Protein AF-A0A660R6H7-F1 (afdb_monomer_lite)

Radius of gyration: 27.39 Å; chains: 1; bounding box: 56×24×92 Å

Sequence (131 aa):
MRNFLFLLLLTIFSLLFLITFHMYRSKVLEIENLKEKVKAYEIYIFGDFDEFTRYIEKNGVEIPYLENLKRRKAKEIVSDGIYQMRMANYSTAIAKFKKALELLGDDPLRKTVEYYLSICERKVLEEEKEK

Foldseek 3Di:
DVVVVVVVVVVVVVVVVVVVVVVVVVVVVVVVLVVLQVVLVVCVVPHDVVVSVVSCVVVVRDDPPVLVSLLVVLVVLQVVLVVCVVVVVLVSSLVSLVSSLVSQVPNPCNVVSVVSNVVSVVSVVVVVVVD

Structure (mmCIF, N/CA/C/O backbone):
data_AF-A0A660R6H7-F1
#
_entry.id   AF-A0A660R6H7-F1
#
loop_
_atom_site.group_PDB
_atom_site.id
_atom_site.type_symbol
_atom_site.label_atom_id
_atom_site.label_alt_id
_atom_site.label_comp_id
_atom_site.label_asym_id
_atom_site.label_entity_id
_atom_site.label_seq_id
_atom_site.pdbx_PDB_ins_code
_atom_site.Cartn_x
_atom_site.Cartn_y
_atom_site.Cartn_z
_atom_site.occupancy
_atom_site.B_iso_or_equiv
_at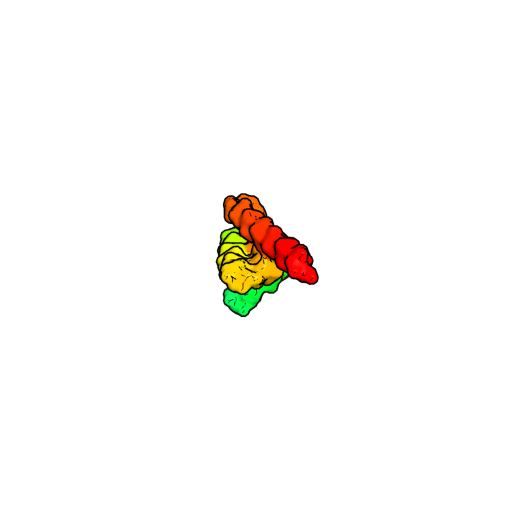om_site.auth_seq_id
_atom_site.auth_comp_id
_atom_site.auth_asym_id
_atom_site.auth_atom_id
_atom_site.pdbx_PDB_model_num
ATOM 1 N N . MET A 1 1 ? -36.527 12.763 54.541 1.00 63.53 1 MET A N 1
ATOM 2 C CA . MET A 1 1 ? -35.529 11.701 54.262 1.00 63.53 1 MET A CA 1
ATOM 3 C C . MET A 1 1 ? -35.890 10.817 53.067 1.00 63.53 1 MET A C 1
ATOM 5 O O . MET A 1 1 ? -35.063 10.711 52.176 1.00 63.53 1 MET A O 1
ATOM 9 N N . ARG A 1 2 ? -37.100 10.235 52.981 1.00 74.38 2 ARG A N 1
ATOM 10 C CA . ARG A 1 2 ? -37.491 9.311 51.888 1.00 74.38 2 ARG A CA 1
ATOM 11 C C . ARG A 1 2 ? -37.296 9.866 50.463 1.00 74.38 2 ARG A C 1
ATOM 13 O O . ARG A 1 2 ? -36.742 9.174 49.621 1.00 74.38 2 ARG A O 1
ATOM 20 N N . ASN A 1 3 ? -37.673 11.124 50.218 1.00 81.00 3 ASN A N 1
ATOM 21 C CA . ASN A 1 3 ? -37.533 11.750 48.893 1.00 81.00 3 ASN A CA 1
ATOM 22 C C . ASN A 1 3 ? -36.071 12.035 48.518 1.00 81.00 3 ASN A C 1
ATOM 24 O O . ASN A 1 3 ? -35.710 11.902 47.357 1.00 81.00 3 ASN A O 1
ATOM 28 N N . PHE A 1 4 ? -35.228 12.384 49.495 1.00 88.06 4 PHE A N 1
ATOM 29 C CA . PHE A 1 4 ? -33.797 12.619 49.273 1.00 88.06 4 PHE A CA 1
ATOM 30 C C . PHE A 1 4 ? -33.076 11.322 48.898 1.00 88.06 4 PHE A C 1
ATOM 32 O O . PHE A 1 4 ? -32.283 11.301 47.967 1.00 88.06 4 PHE A O 1
ATOM 39 N N . LEU A 1 5 ? -33.414 10.225 49.580 1.00 89.38 5 LEU A N 1
ATOM 40 C CA . LEU A 1 5 ? -32.857 8.899 49.316 1.00 89.38 5 LEU A CA 1
ATOM 41 C C . LEU A 1 5 ? -33.256 8.396 47.919 1.00 89.38 5 LEU A C 1
ATOM 43 O O . LEU A 1 5 ? -32.415 7.882 47.192 1.00 89.38 5 LEU A O 1
ATOM 47 N N . PHE A 1 6 ? -34.507 8.633 47.508 1.00 92.12 6 PHE A N 1
ATOM 48 C CA . PHE A 1 6 ? -34.967 8.351 46.144 1.00 92.12 6 PHE A CA 1
ATOM 49 C C . PHE A 1 6 ? -34.224 9.179 45.092 1.00 92.12 6 PHE A C 1
ATOM 51 O O . PHE A 1 6 ? -33.786 8.625 44.092 1.00 92.12 6 PHE A O 1
ATOM 58 N N . LEU A 1 7 ? -34.048 10.484 45.323 1.00 93.12 7 LEU A N 1
ATOM 59 C CA . LEU A 1 7 ? -33.307 11.370 44.418 1.00 93.12 7 LEU A CA 1
ATOM 60 C C . LEU A 1 7 ? -31.851 10.927 44.260 1.00 93.12 7 LEU A C 1
ATOM 62 O O . LEU A 1 7 ? -31.351 10.875 43.143 1.00 93.12 7 LEU A O 1
ATOM 66 N N . LEU A 1 8 ? -31.204 10.560 45.368 1.00 94.00 8 LEU A N 1
ATOM 67 C CA . LEU A 1 8 ? -29.820 10.092 45.394 1.00 94.00 8 LEU A CA 1
ATOM 68 C C . LEU A 1 8 ? -29.665 8.739 44.683 1.00 94.00 8 LEU A C 1
ATOM 70 O O . LEU A 1 8 ? -28.703 8.522 43.955 1.00 94.00 8 LEU A O 1
ATOM 74 N N . LEU A 1 9 ? -30.639 7.840 44.832 1.00 94.12 9 LEU A N 1
ATOM 75 C CA . LEU A 1 9 ? -30.663 6.586 44.085 1.00 94.12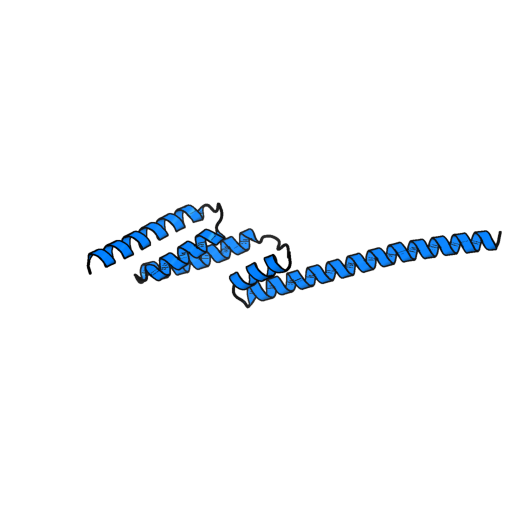 9 LEU A CA 1
ATOM 76 C C . LEU A 1 9 ? -30.811 6.847 42.576 1.00 94.12 9 LEU A C 1
ATOM 78 O O . LEU A 1 9 ? -30.095 6.261 41.769 1.00 94.12 9 LEU A O 1
ATOM 82 N N . LEU A 1 10 ? -31.715 7.752 42.193 1.00 95.06 10 LEU A N 1
ATOM 83 C CA . LEU A 1 10 ? -32.016 8.066 40.796 1.00 95.06 10 LEU A CA 1
ATOM 84 C C . LEU A 1 10 ? -30.832 8.747 40.096 1.00 95.06 10 LEU A C 1
ATOM 86 O O . LEU A 1 10 ? -30.553 8.439 38.939 1.00 95.06 10 LEU A O 1
ATOM 90 N N . THR A 1 11 ? -30.094 9.608 40.802 1.00 95.50 11 THR A N 1
ATOM 91 C CA . THR A 1 11 ? -28.854 10.199 40.282 1.00 95.50 11 THR A CA 1
ATOM 92 C C . THR A 1 11 ? -27.739 9.169 40.135 1.00 95.50 11 THR A C 1
ATOM 94 O O . THR A 1 11 ? -27.037 9.198 39.132 1.00 95.50 11 THR A O 1
ATOM 97 N N . ILE A 1 12 ? -27.589 8.222 41.069 1.00 95.62 12 ILE A N 1
ATOM 98 C CA . ILE A 1 12 ? -26.626 7.119 40.910 1.00 95.62 12 ILE A CA 1
ATOM 99 C C . ILE A 1 12 ? -26.979 6.275 39.679 1.00 95.62 12 ILE A C 1
ATOM 101 O O . ILE A 1 12 ? -26.107 5.988 38.859 1.00 95.62 12 ILE A O 1
ATOM 105 N N . PHE A 1 13 ? -28.254 5.916 39.512 1.00 96.69 13 PHE A N 1
ATOM 106 C CA . PHE A 1 13 ? -28.710 5.151 38.350 1.00 96.69 13 PHE A CA 1
ATOM 107 C C . PHE A 1 13 ? -28.492 5.897 37.033 1.00 96.69 13 PHE A C 1
ATOM 109 O O . PHE A 1 13 ? -28.034 5.288 36.067 1.00 96.69 13 PHE A O 1
ATOM 116 N N . SER A 1 14 ? -28.782 7.200 36.977 1.00 96.56 14 SER A N 1
ATOM 117 C CA . SER A 1 14 ? -28.570 7.981 35.756 1.00 96.56 14 SER A CA 1
ATOM 118 C C . SER A 1 14 ? -27.086 8.094 35.400 1.00 96.56 14 SER A C 1
ATOM 120 O O . SER A 1 14 ? -26.732 7.982 34.227 1.00 96.56 14 SER A O 1
ATOM 122 N N . LEU A 1 15 ? -26.206 8.229 36.395 1.00 96.94 15 LEU A N 1
ATOM 123 C CA . LEU A 1 15 ? -24.759 8.287 36.185 1.00 96.94 15 LEU A CA 1
ATOM 124 C C . LEU A 1 15 ? -24.203 6.949 35.684 1.00 96.94 15 LEU A C 1
ATOM 126 O O . LEU A 1 15 ? -23.446 6.922 34.714 1.00 96.94 15 LEU A O 1
ATOM 130 N N . LEU A 1 16 ? -24.630 5.837 36.293 1.00 96.62 16 LEU A N 1
ATOM 131 C CA . LEU A 1 16 ? -24.280 4.491 35.831 1.00 96.62 16 LEU A CA 1
ATOM 132 C C . LEU A 1 16 ? -24.754 4.263 34.395 1.00 96.62 16 LEU A C 1
ATOM 134 O O . LEU A 1 16 ? -23.973 3.803 33.564 1.00 96.62 16 LEU A O 1
ATOM 138 N N . PHE A 1 17 ? -25.993 4.650 34.081 1.00 96.75 17 PHE A N 1
ATOM 139 C CA . PHE A 1 17 ? -26.534 4.545 32.730 1.00 96.75 17 PHE A CA 1
ATOM 140 C C . PHE A 1 17 ? -25.701 5.334 31.714 1.00 96.75 17 PHE A C 1
ATOM 142 O O . PHE A 1 17 ? -25.350 4.788 30.672 1.00 96.75 17 PHE A O 1
ATOM 149 N N . LEU A 1 18 ? -25.336 6.585 32.015 1.00 97.38 18 LEU A N 1
ATOM 150 C CA . LEU A 1 18 ? -24.522 7.411 31.117 1.00 97.38 18 LEU A CA 1
ATOM 151 C C . LEU A 1 18 ? -23.140 6.802 30.867 1.00 97.38 18 LEU A C 1
ATOM 153 O O . LEU A 1 18 ? -22.694 6.755 29.720 1.00 97.38 18 LEU A O 1
ATOM 157 N N . ILE A 1 19 ? -22.486 6.292 31.915 1.00 96.62 19 ILE A N 1
ATOM 158 C CA . ILE A 1 19 ? -21.188 5.617 31.790 1.00 96.62 19 ILE A CA 1
ATOM 159 C C . ILE A 1 19 ? -21.328 4.370 30.917 1.00 96.62 19 ILE A C 1
ATOM 161 O O . ILE A 1 19 ? -20.588 4.210 29.947 1.00 96.62 19 ILE A O 1
ATOM 165 N N . THR A 1 20 ? -22.295 3.498 31.218 1.00 96.19 20 THR A N 1
ATOM 166 C CA . THR A 1 20 ? -22.508 2.266 30.450 1.00 96.19 20 THR A CA 1
ATOM 167 C C . THR A 1 20 ? -22.870 2.565 28.996 1.00 96.19 20 THR A C 1
ATOM 169 O O . THR A 1 20 ? -22.325 1.934 28.092 1.00 96.19 20 THR A O 1
ATOM 172 N N . PHE A 1 21 ? -23.728 3.555 28.746 1.00 96.25 21 PHE A N 1
ATOM 173 C CA . PHE A 1 21 ? -24.095 3.982 27.398 1.00 96.25 21 PHE A CA 1
ATOM 174 C C . PHE A 1 21 ? -22.883 4.502 26.620 1.00 96.25 21 PHE A C 1
ATOM 176 O O . PHE A 1 21 ? -22.673 4.113 25.470 1.00 96.25 21 PHE A O 1
ATOM 183 N N . HIS A 1 22 ? -22.050 5.332 27.249 1.00 96.38 22 HIS A N 1
ATOM 184 C CA . HIS A 1 22 ? -20.831 5.839 26.629 1.00 96.38 22 HIS A CA 1
ATOM 185 C C . HIS A 1 22 ? -19.844 4.708 26.306 1.00 96.38 22 HIS A C 1
ATOM 187 O O . HIS A 1 22 ? -19.333 4.635 25.187 1.00 96.38 22 HIS A O 1
ATOM 193 N N . MET A 1 23 ? -19.627 3.782 27.247 1.00 96.12 23 MET A N 1
ATOM 194 C CA . MET A 1 23 ? -18.784 2.601 27.031 1.00 96.12 23 MET A CA 1
ATOM 195 C C . MET A 1 23 ? -19.303 1.741 25.877 1.00 96.12 23 MET A C 1
ATOM 197 O O . MET A 1 23 ? -18.529 1.363 24.998 1.00 96.12 23 MET A O 1
ATOM 201 N N . TYR A 1 24 ? -20.609 1.470 25.842 1.00 96.19 24 TYR A N 1
ATOM 202 C CA . TYR A 1 24 ? -21.239 0.726 24.756 1.00 96.19 24 TYR A CA 1
ATOM 203 C C . TYR A 1 24 ? -21.042 1.430 23.410 1.00 96.19 24 TYR A C 1
ATOM 205 O O . TYR A 1 24 ? -20.599 0.804 22.448 1.00 96.19 24 TYR A O 1
ATOM 213 N N . ARG A 1 25 ? -21.296 2.743 23.338 1.00 96.19 25 ARG A N 1
ATOM 214 C CA . ARG A 1 25 ? -21.131 3.504 22.095 1.00 96.19 25 ARG A CA 1
ATOM 215 C C . ARG A 1 25 ? -19.684 3.494 21.607 1.00 96.19 25 ARG A C 1
ATOM 217 O O . ARG A 1 25 ? -19.464 3.314 20.413 1.00 96.19 25 ARG A O 1
ATOM 224 N N . SER A 1 26 ? -18.720 3.631 22.516 1.00 95.94 26 SER A N 1
ATOM 225 C CA . SER A 1 26 ? -17.292 3.523 22.203 1.00 95.94 26 SER A CA 1
ATOM 226 C C . SER A 1 26 ? -16.944 2.152 21.611 1.00 95.94 26 SER A C 1
ATOM 228 O O . SER A 1 26 ? -16.312 2.073 20.560 1.00 95.94 26 SER A O 1
ATOM 230 N N . LYS A 1 27 ? -17.457 1.062 22.200 1.00 95.06 27 LYS A N 1
ATOM 231 C CA . LYS A 1 27 ? -17.254 -0.297 21.672 1.00 95.06 27 LYS A CA 1
ATOM 232 C C . LYS A 1 27 ? -17.899 -0.534 20.313 1.00 95.06 27 LYS A C 1
ATOM 234 O O . LYS A 1 27 ? -17.307 -1.209 19.477 1.00 95.06 27 LYS A O 1
ATOM 239 N N . VAL A 1 28 ? -19.072 0.038 20.058 1.00 96.00 28 VAL A N 1
ATOM 240 C CA . VAL A 1 28 ? -19.702 -0.035 18.732 1.00 96.00 28 VAL A CA 1
ATOM 241 C C . VAL A 1 28 ? -18.829 0.648 17.676 1.00 96.00 28 VAL A C 1
ATOM 243 O O . VAL A 1 28 ? -18.590 0.056 16.628 1.00 96.00 28 VAL A O 1
ATOM 246 N N . LEU A 1 29 ? -18.292 1.837 17.970 1.00 93.00 29 LEU A N 1
ATOM 247 C CA . LEU A 1 29 ? -17.384 2.548 17.060 1.00 93.00 29 LEU A CA 1
ATOM 248 C C . LEU A 1 29 ? -16.077 1.775 16.825 1.00 93.00 29 LEU A C 1
ATOM 250 O O . LEU A 1 29 ? -15.582 1.712 15.702 1.00 93.00 29 LEU A O 1
ATOM 254 N N . GLU A 1 30 ? -15.530 1.149 17.869 1.00 93.19 30 GLU A N 1
ATOM 255 C CA . GLU A 1 30 ? -14.351 0.285 17.757 1.00 93.19 30 GLU A CA 1
ATOM 256 C C . GLU A 1 30 ? -14.617 -0.905 16.820 1.00 93.19 30 GLU A C 1
ATOM 258 O O . GLU A 1 30 ? -13.803 -1.201 15.947 1.00 93.19 30 GLU A O 1
ATOM 263 N N . ILE A 1 31 ? -15.784 -1.546 16.943 1.00 94.75 31 ILE A N 1
ATOM 264 C CA . ILE A 1 31 ? -16.203 -2.645 16.063 1.00 94.75 31 ILE A CA 1
ATOM 265 C C . ILE A 1 31 ? -16.386 -2.167 14.620 1.00 94.75 31 ILE A C 1
ATOM 267 O O . ILE A 1 31 ? -15.977 -2.869 13.698 1.00 94.75 31 ILE A O 1
ATOM 271 N N . GLU A 1 32 ? -16.997 -1.002 14.404 1.00 93.25 32 GLU A N 1
ATOM 272 C CA . GLU A 1 32 ? -17.147 -0.419 13.065 1.00 93.25 32 GLU A CA 1
ATOM 273 C C . GLU A 1 32 ? -15.775 -0.182 12.415 1.00 93.25 32 GLU A C 1
ATOM 275 O O . GLU A 1 32 ? -15.541 -0.636 11.297 1.00 93.25 32 GLU A O 1
ATOM 280 N N . ASN A 1 33 ? -14.822 0.400 13.147 1.00 91.88 33 ASN A N 1
ATOM 281 C CA . ASN A 1 33 ? -13.453 0.595 12.665 1.00 91.88 33 ASN A CA 1
ATOM 282 C C . ASN A 1 33 ? -12.743 -0.742 12.366 1.00 91.88 33 ASN A C 1
ATOM 284 O O . ASN A 1 33 ? -12.089 -0.901 11.336 1.00 91.88 33 ASN A O 1
ATOM 288 N N . LEU A 1 34 ? -12.898 -1.746 13.235 1.00 93.12 34 LEU A N 1
ATOM 289 C CA . LEU A 1 34 ? -12.331 -3.076 13.000 1.00 93.12 34 LEU A CA 1
ATOM 290 C C . LEU A 1 34 ? -12.919 -3.746 11.755 1.00 93.12 34 LEU A C 1
ATOM 292 O O . LEU A 1 34 ? -12.171 -4.367 11.004 1.00 93.12 34 LEU A O 1
ATOM 296 N N . LYS A 1 35 ? -14.223 -3.596 11.497 1.00 94.75 35 LYS A N 1
ATOM 297 C CA . LYS A 1 35 ? -14.859 -4.108 10.272 1.00 94.75 35 LYS A CA 1
ATOM 298 C C . LYS A 1 35 ? -14.263 -3.469 9.020 1.00 94.75 35 LYS A C 1
ATOM 300 O O . LYS A 1 35 ? -13.943 -4.185 8.075 1.00 94.75 35 LYS A O 1
ATOM 305 N N . GLU A 1 36 ? -14.057 -2.155 9.034 1.00 94.94 36 GLU A N 1
ATOM 306 C CA . GLU A 1 36 ? -13.421 -1.439 7.923 1.00 94.94 36 GLU A CA 1
ATOM 307 C C . GLU A 1 36 ? -11.976 -1.904 7.688 1.00 94.94 36 GLU A C 1
ATOM 309 O O . GLU A 1 36 ? -11.570 -2.135 6.548 1.00 94.94 36 GLU A O 1
ATOM 314 N N . LYS A 1 37 ? -11.213 -2.140 8.763 1.00 93.88 37 LYS A N 1
ATOM 315 C CA . LYS A 1 37 ? -9.855 -2.704 8.677 1.00 93.88 37 LYS A CA 1
ATOM 316 C C . LYS A 1 37 ? -9.840 -4.122 8.117 1.00 93.88 37 LYS A C 1
ATOM 318 O O . LYS A 1 37 ? -9.007 -4.424 7.267 1.00 93.88 37 LYS A O 1
ATOM 323 N N . VAL A 1 38 ? -10.744 -4.990 8.573 1.00 93.62 38 VAL A N 1
ATOM 324 C CA . VAL A 1 38 ? -10.866 -6.364 8.056 1.00 93.62 38 VAL A CA 1
ATOM 325 C C . VAL A 1 38 ? -11.158 -6.335 6.561 1.00 93.62 38 VAL A C 1
ATOM 327 O O . VAL A 1 38 ? -10.452 -6.985 5.796 1.00 93.62 38 VAL A O 1
ATOM 330 N N . LYS A 1 39 ? -12.109 -5.506 6.130 1.00 94.50 39 LYS A N 1
ATOM 331 C CA . LYS A 1 39 ? -12.449 -5.363 4.715 1.00 94.50 39 LYS A CA 1
ATOM 332 C C . LYS A 1 39 ? -11.294 -4.815 3.876 1.00 94.50 39 LYS A C 1
ATOM 334 O O . LYS A 1 39 ? -11.062 -5.291 2.769 1.00 94.50 39 LYS A O 1
ATOM 339 N N . ALA A 1 40 ? -10.515 -3.872 4.404 1.00 94.00 40 ALA A N 1
ATOM 340 C CA . ALA A 1 40 ? -9.294 -3.423 3.740 1.00 94.00 40 ALA A CA 1
ATOM 341 C C . ALA A 1 40 ? -8.297 -4.583 3.541 1.00 94.00 40 ALA A C 1
ATOM 343 O O . ALA A 1 40 ? -7.735 -4.729 2.457 1.00 94.00 40 ALA A O 1
ATOM 344 N N . TYR A 1 41 ? -8.109 -5.452 4.540 1.00 91.38 41 TYR A N 1
ATOM 345 C CA . TYR A 1 41 ? -7.250 -6.632 4.391 1.00 91.38 41 TYR A CA 1
ATOM 346 C C . TYR A 1 41 ? -7.812 -7.678 3.426 1.00 91.38 41 TYR A C 1
ATOM 348 O O . TYR A 1 41 ? -7.037 -8.292 2.697 1.00 91.38 41 TYR A O 1
ATOM 356 N N . GLU A 1 42 ? -9.130 -7.865 3.374 1.00 92.31 42 GLU A N 1
ATOM 357 C CA . GLU A 1 42 ? -9.766 -8.715 2.363 1.00 92.31 42 GLU A CA 1
ATOM 358 C C . GLU A 1 42 ? -9.452 -8.203 0.952 1.00 92.31 42 GLU A C 1
ATOM 360 O O . GLU A 1 42 ? -9.006 -8.975 0.106 1.00 92.31 42 GLU A O 1
ATOM 365 N N . ILE A 1 43 ? -9.583 -6.894 0.71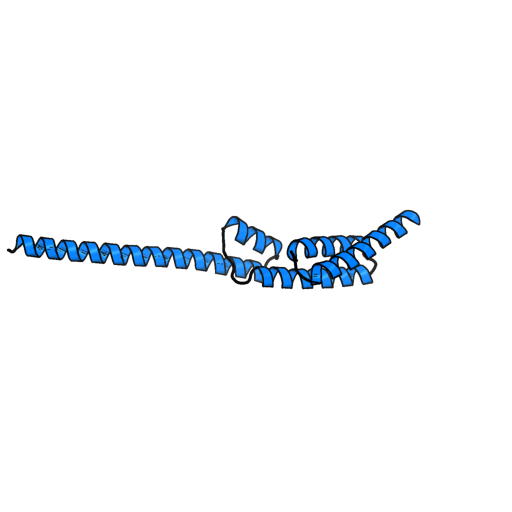7 1.00 93.88 43 ILE A N 1
ATOM 366 C CA . ILE A 1 43 ? -9.231 -6.275 -0.570 1.00 93.88 43 ILE A CA 1
ATOM 367 C C . ILE A 1 43 ? -7.736 -6.437 -0.863 1.00 93.88 43 ILE A C 1
ATOM 369 O O . ILE A 1 43 ? -7.369 -6.739 -1.991 1.00 93.88 43 ILE A O 1
ATOM 373 N N . TYR A 1 44 ? -6.862 -6.294 0.134 1.00 90.44 44 TYR A N 1
ATOM 374 C CA . TYR A 1 44 ? -5.424 -6.509 -0.053 1.00 90.44 44 TYR A CA 1
ATOM 375 C C . TYR A 1 44 ? -5.076 -7.956 -0.448 1.00 90.44 44 TYR A C 1
ATOM 377 O O . TYR A 1 44 ? -4.164 -8.170 -1.244 1.00 90.44 44 TYR A O 1
ATOM 385 N N . ILE A 1 45 ? -5.768 -8.950 0.119 1.00 87.56 45 ILE A N 1
ATOM 386 C CA . ILE A 1 45 ? -5.501 -10.374 -0.136 1.00 87.56 45 ILE A CA 1
ATOM 387 C C . ILE A 1 45 ? -6.098 -10.826 -1.473 1.00 87.56 45 ILE A C 1
ATOM 389 O O . ILE A 1 45 ? -5.457 -11.590 -2.196 1.00 87.56 45 ILE A O 1
ATOM 393 N N . PHE A 1 46 ? -7.324 -10.399 -1.782 1.00 86.56 46 PHE A N 1
ATOM 394 C CA . PHE A 1 46 ? -8.092 -10.912 -2.919 1.00 86.56 46 PHE A CA 1
ATOM 395 C C . PHE A 1 46 ? -8.133 -9.967 -4.128 1.00 86.56 46 PHE A C 1
ATOM 397 O O . PHE A 1 46 ? -8.423 -10.421 -5.234 1.00 86.56 46 PHE A O 1
ATOM 404 N N . GLY A 1 47 ? -7.875 -8.674 -3.930 1.00 85.12 47 GLY A N 1
ATOM 405 C CA . GLY A 1 47 ? -7.952 -7.630 -4.953 1.00 85.12 47 GLY A CA 1
ATOM 406 C C . GLY A 1 47 ? -6.590 -7.093 -5.398 1.00 85.12 47 GLY A C 1
ATOM 407 O O . GLY A 1 47 ? -5.530 -7.618 -5.050 1.00 85.12 47 GLY A O 1
ATOM 408 N N . ASP A 1 48 ? -6.617 -6.021 -6.197 1.00 87.56 48 ASP A N 1
ATOM 409 C CA . ASP A 1 48 ? -5.400 -5.291 -6.563 1.00 87.56 48 ASP A CA 1
ATOM 410 C C . ASP A 1 48 ? -4.973 -4.352 -5.426 1.00 87.56 48 ASP A C 1
ATOM 412 O O . ASP A 1 48 ? -5.788 -3.758 -4.716 1.00 87.56 48 ASP A O 1
ATOM 416 N N . PHE A 1 49 ? -3.667 -4.152 -5.299 1.00 89.56 49 PHE A N 1
ATOM 417 C CA . PHE A 1 49 ? -3.094 -3.215 -4.346 1.00 89.56 49 PHE A CA 1
ATOM 418 C C . PHE A 1 49 ? -3.600 -1.781 -4.574 1.00 89.56 49 PHE A C 1
ATOM 420 O O . PHE A 1 49 ? -3.787 -1.047 -3.609 1.00 89.56 49 PHE A O 1
ATOM 427 N N . ASP A 1 50 ? -3.894 -1.403 -5.823 1.00 89.75 50 ASP A N 1
ATOM 428 C CA . ASP A 1 50 ? -4.473 -0.094 -6.164 1.00 89.75 50 ASP A CA 1
ATOM 429 C C . ASP A 1 50 ? -5.936 0.044 -5.697 1.00 89.75 50 ASP A C 1
ATOM 431 O O . ASP A 1 50 ? -6.450 1.142 -5.475 1.00 89.75 50 ASP A O 1
ATOM 435 N N . GLU A 1 51 ? -6.667 -1.065 -5.591 1.00 92.81 51 GLU A N 1
ATOM 436 C CA . GLU A 1 51 ? -8.010 -1.072 -5.011 1.00 92.81 51 GLU A CA 1
ATOM 437 C C . GLU A 1 51 ? -7.936 -0.953 -3.490 1.00 92.81 51 GLU A C 1
ATOM 439 O O . GLU A 1 51 ? -8.674 -0.167 -2.894 1.00 92.81 51 GLU A O 1
ATOM 444 N N . PHE A 1 52 ? -6.983 -1.658 -2.881 1.00 93.94 52 PHE A N 1
ATOM 445 C CA . PHE A 1 52 ? -6.685 -1.547 -1.460 1.00 93.94 52 PHE A CA 1
ATOM 446 C C . PHE A 1 52 ? -6.321 -0.110 -1.058 1.00 93.94 52 PHE A C 1
ATOM 448 O O . PHE A 1 52 ? -6.920 0.420 -0.122 1.00 93.94 52 PHE A O 1
ATOM 455 N N . THR A 1 53 ? -5.405 0.552 -1.774 1.00 92.12 53 THR A N 1
ATOM 456 C CA . THR A 1 53 ? -5.006 1.939 -1.469 1.00 92.12 53 THR A CA 1
ATOM 457 C C . THR A 1 53 ? -6.171 2.917 -1.613 1.00 92.12 53 THR A C 1
ATOM 459 O O . THR A 1 53 ? -6.425 3.708 -0.705 1.00 92.12 53 THR A O 1
ATOM 462 N N . ARG A 1 54 ? -6.966 2.806 -2.685 1.00 93.50 54 ARG A N 1
ATOM 463 C CA . ARG A 1 54 ? -8.173 3.633 -2.858 1.00 93.50 54 ARG A CA 1
ATOM 464 C C . ARG A 1 54 ? -9.195 3.415 -1.745 1.00 93.50 54 ARG A C 1
ATOM 466 O O . ARG A 1 54 ? -9.850 4.367 -1.323 1.00 93.50 54 ARG A O 1
ATOM 473 N N . TYR A 1 55 ? -9.351 2.179 -1.272 1.00 94.56 55 TYR A N 1
ATOM 474 C CA . TYR A 1 55 ? -10.281 1.863 -0.193 1.00 94.56 55 TYR A CA 1
ATOM 475 C C . TYR A 1 55 ? -9.883 2.529 1.125 1.00 94.56 55 TYR A C 1
ATOM 477 O O . TYR A 1 55 ? -10.725 3.149 1.778 1.00 94.56 55 TYR A O 1
ATOM 485 N N . ILE A 1 56 ? -8.613 2.410 1.519 1.00 94.81 56 ILE A N 1
ATOM 486 C CA . ILE A 1 56 ? -8.135 2.954 2.796 1.00 94.81 56 ILE A CA 1
ATOM 487 C C . ILE A 1 56 ? -8.144 4.485 2.795 1.00 94.81 56 ILE A C 1
ATOM 489 O O . ILE A 1 56 ? -8.521 5.079 3.801 1.00 94.81 56 ILE A O 1
ATOM 493 N N . GLU A 1 57 ? -7.821 5.121 1.665 1.00 92.88 57 GLU A N 1
ATOM 494 C CA . GLU A 1 57 ? -7.857 6.581 1.514 1.00 92.88 57 GLU A CA 1
ATOM 495 C C . GLU A 1 57 ? -9.290 7.110 1.574 1.00 92.88 57 GLU A C 1
ATOM 497 O O . GLU A 1 57 ? -9.575 8.059 2.302 1.00 92.88 57 GLU A O 1
ATOM 502 N N . LYS A 1 58 ? -10.219 6.458 0.862 1.00 95.06 58 LYS A N 1
ATOM 503 C CA . LYS A 1 58 ? -11.632 6.856 0.837 1.00 95.06 58 LYS A CA 1
ATOM 504 C C . LYS A 1 58 ? -12.295 6.754 2.210 1.00 95.06 58 LYS A C 1
ATOM 506 O O . LYS A 1 58 ? -13.119 7.599 2.548 1.00 95.06 58 LYS A O 1
ATOM 511 N N . ASN A 1 59 ? -11.976 5.707 2.968 1.00 92.38 59 ASN A N 1
ATOM 512 C CA . ASN A 1 59 ? -12.626 5.419 4.247 1.00 92.38 59 ASN A CA 1
ATOM 513 C C . ASN A 1 59 ? -11.816 5.906 5.462 1.00 92.38 59 ASN A C 1
ATOM 515 O O . ASN A 1 59 ? -12.239 5.685 6.594 1.00 92.38 59 ASN A O 1
ATOM 519 N N . GLY A 1 60 ? -10.663 6.557 5.254 1.00 91.94 60 GLY A N 1
ATOM 520 C CA . GLY A 1 60 ? -9.800 7.040 6.338 1.00 91.94 60 GLY A CA 1
ATOM 521 C C . GLY A 1 60 ? -9.280 5.919 7.245 1.00 91.94 60 GLY A C 1
ATOM 522 O O . GLY A 1 60 ? -9.127 6.112 8.450 1.00 91.94 60 GLY A O 1
ATOM 523 N N . VAL A 1 61 ? -9.063 4.724 6.688 1.00 92.38 61 VAL A N 1
ATOM 524 C CA . VAL A 1 61 ? -8.683 3.540 7.464 1.00 92.38 61 VAL A CA 1
ATOM 525 C C . VAL A 1 61 ? -7.180 3.535 7.687 1.00 92.38 61 VAL A C 1
ATOM 527 O O . VAL A 1 61 ? -6.391 3.309 6.770 1.00 92.38 61 VAL A O 1
ATOM 530 N N . GLU A 1 62 ? -6.773 3.717 8.937 1.00 90.50 62 GLU A N 1
ATOM 531 C CA . GLU A 1 62 ? -5.372 3.597 9.322 1.00 90.50 62 GLU A CA 1
ATOM 532 C C . GLU A 1 62 ? -4.954 2.126 9.407 1.00 90.50 62 GLU A C 1
ATOM 534 O O . GLU A 1 62 ? -5.372 1.382 10.306 1.00 90.50 62 GLU A O 1
ATOM 539 N N . ILE A 1 63 ? -4.098 1.712 8.471 1.00 90.06 63 ILE A N 1
ATOM 540 C CA . ILE A 1 63 ? -3.513 0.373 8.435 1.00 90.06 63 ILE A CA 1
ATOM 541 C C . ILE A 1 63 ? -2.128 0.397 9.091 1.00 90.06 63 ILE A C 1
ATOM 543 O O . ILE A 1 63 ? -1.211 1.049 8.579 1.00 90.06 63 ILE A O 1
ATOM 547 N N . PRO A 1 64 ? -1.932 -0.339 10.201 1.00 88.38 64 PRO A N 1
ATOM 548 C CA . PRO A 1 64 ? -0.606 -0.536 10.766 1.00 88.38 64 PRO A CA 1
ATOM 549 C C . PRO A 1 64 ? 0.341 -1.123 9.718 1.00 88.38 64 PRO A C 1
ATOM 551 O O . PRO A 1 64 ? -0.018 -2.052 8.998 1.00 88.38 64 PRO A O 1
ATOM 554 N N . TYR A 1 65 ? 1.570 -0.608 9.657 1.00 86.75 65 TYR A N 1
ATOM 555 C CA . TYR A 1 65 ? 2.608 -1.093 8.739 1.00 86.75 65 TYR A CA 1
ATOM 556 C C . TYR A 1 65 ? 2.282 -0.936 7.241 1.00 86.75 65 TYR A C 1
ATOM 558 O O . TYR A 1 65 ? 2.869 -1.643 6.420 1.00 86.75 65 TYR A O 1
ATOM 566 N N . LEU A 1 66 ? 1.408 0.006 6.862 1.00 89.94 66 LEU A N 1
ATOM 567 C CA . LEU A 1 66 ? 1.078 0.297 5.460 1.00 89.94 66 LEU A CA 1
ATOM 568 C C . LEU A 1 66 ? 2.323 0.481 4.575 1.00 89.94 66 LEU A C 1
ATOM 570 O O . LEU A 1 66 ? 2.395 -0.073 3.480 1.00 89.94 66 LEU A O 1
ATOM 574 N N . GLU A 1 67 ? 3.334 1.194 5.071 1.00 89.31 67 GLU A N 1
ATOM 575 C CA . GLU A 1 67 ? 4.586 1.423 4.340 1.00 89.31 67 GLU A CA 1
ATOM 576 C C . GLU A 1 67 ? 5.351 0.120 4.050 1.00 89.31 67 GLU A C 1
ATOM 578 O O . GLU A 1 67 ? 5.915 -0.052 2.970 1.00 89.31 67 GLU A O 1
ATOM 583 N N . ASN A 1 68 ? 5.286 -0.872 4.946 1.00 91.19 68 ASN A N 1
ATOM 584 C CA . ASN A 1 68 ? 5.870 -2.191 4.688 1.00 91.19 68 ASN A CA 1
ATOM 585 C C . ASN A 1 68 ? 5.113 -2.941 3.581 1.00 91.19 68 ASN A C 1
ATOM 587 O O . ASN A 1 68 ? 5.739 -3.639 2.779 1.00 91.19 68 ASN A O 1
ATOM 591 N N . LEU A 1 69 ? 3.784 -2.793 3.518 1.00 91.56 69 LEU A N 1
ATOM 592 C CA . LEU A 1 69 ? 2.958 -3.391 2.464 1.00 91.56 69 LEU A CA 1
ATOM 593 C C . LEU A 1 69 ? 3.251 -2.747 1.103 1.00 91.56 69 LEU A C 1
ATOM 595 O O . LEU A 1 69 ? 3.508 -3.468 0.138 1.00 91.56 69 LEU A O 1
ATOM 599 N N . LYS A 1 70 ? 3.315 -1.409 1.041 1.00 91.88 70 LYS A N 1
ATOM 600 C CA . LYS A 1 70 ? 3.719 -0.665 -0.166 1.00 91.88 70 LYS A CA 1
ATOM 601 C C . LYS A 1 70 ? 5.101 -1.092 -0.644 1.00 91.88 70 LYS A C 1
ATOM 603 O O . LYS A 1 70 ? 5.266 -1.436 -1.811 1.00 91.88 70 LYS A O 1
ATOM 608 N N . ARG A 1 71 ? 6.074 -1.181 0.270 1.00 92.25 71 ARG A N 1
ATOM 609 C CA . ARG A 1 71 ? 7.435 -1.644 -0.035 1.00 92.25 71 ARG A CA 1
ATOM 610 C C . ARG A 1 71 ? 7.453 -3.062 -0.601 1.00 92.25 71 ARG A C 1
ATOM 612 O O . ARG A 1 71 ? 8.190 -3.340 -1.547 1.00 92.25 71 ARG A O 1
ATOM 619 N N . ARG A 1 72 ? 6.671 -3.981 -0.026 1.00 92.50 72 ARG A N 1
ATOM 620 C CA . ARG A 1 72 ? 6.567 -5.361 -0.521 1.00 92.50 72 ARG A CA 1
ATOM 621 C C . ARG A 1 72 ? 5.987 -5.389 -1.932 1.00 92.50 72 ARG A C 1
ATOM 623 O O . ARG A 1 72 ? 6.593 -6.000 -2.809 1.00 92.50 72 ARG A O 1
ATOM 630 N N . LYS A 1 73 ? 4.888 -4.668 -2.164 1.00 93.69 73 LYS A N 1
ATOM 631 C CA . LYS A 1 73 ? 4.277 -4.571 -3.490 1.00 93.69 73 LYS A CA 1
ATOM 632 C C . LYS A 1 73 ? 5.230 -3.950 -4.510 1.00 93.69 73 LYS A C 1
ATOM 634 O O . LYS A 1 73 ? 5.364 -4.462 -5.617 1.00 93.69 73 LYS A O 1
ATOM 639 N N . ALA A 1 74 ? 5.945 -2.894 -4.130 1.00 95.00 74 ALA A N 1
ATOM 640 C CA . ALA A 1 74 ? 6.940 -2.270 -4.987 1.00 95.00 74 ALA A CA 1
ATOM 641 C C . ALA A 1 74 ? 8.028 -3.264 -5.410 1.00 95.00 74 ALA A C 1
ATOM 643 O O . ALA A 1 74 ? 8.354 -3.339 -6.589 1.00 95.00 74 ALA A O 1
ATOM 644 N N . LYS A 1 75 ? 8.547 -4.085 -4.486 1.00 95.50 75 LYS A N 1
ATOM 645 C CA . LYS A 1 75 ? 9.538 -5.127 -4.810 1.00 95.50 75 LYS A CA 1
ATOM 646 C C . LYS A 1 75 ? 9.014 -6.149 -5.821 1.00 95.50 75 LYS A C 1
ATOM 648 O O . LYS A 1 75 ? 9.754 -6.524 -6.727 1.00 95.50 75 LYS A O 1
ATOM 653 N N . GLU A 1 76 ? 7.757 -6.572 -5.696 1.00 95.12 76 GLU A N 1
ATOM 654 C CA . GLU A 1 76 ? 7.117 -7.469 -6.669 1.00 95.12 76 GLU A CA 1
ATOM 655 C C . GLU A 1 76 ? 7.040 -6.818 -8.058 1.00 95.12 76 GLU A C 1
ATOM 657 O O . GLU A 1 76 ? 7.442 -7.425 -9.050 1.00 95.12 76 GLU A O 1
ATOM 662 N N . ILE A 1 77 ? 6.613 -5.552 -8.123 1.00 96.44 77 ILE A N 1
ATOM 663 C CA . ILE A 1 77 ? 6.527 -4.785 -9.374 1.00 96.44 77 ILE A CA 1
ATOM 664 C C . ILE A 1 77 ? 7.913 -4.585 -10.001 1.00 96.44 77 ILE A C 1
ATOM 666 O O . ILE A 1 77 ? 8.058 -4.722 -11.214 1.00 96.44 77 ILE A O 1
ATOM 670 N N . VAL A 1 78 ? 8.941 -4.301 -9.197 1.00 97.50 78 VAL A N 1
ATOM 671 C CA . VAL A 1 78 ? 10.330 -4.190 -9.669 1.00 97.50 78 VAL A CA 1
ATOM 672 C C . VAL A 1 78 ? 10.812 -5.515 -10.243 1.00 97.50 78 VAL A C 1
ATOM 674 O O . VAL A 1 78 ? 11.437 -5.522 -11.300 1.00 97.50 78 VAL A O 1
ATOM 677 N N . SER A 1 79 ? 10.515 -6.638 -9.585 1.00 97.62 79 SER A N 1
ATOM 678 C CA . SER A 1 79 ? 10.913 -7.955 -10.087 1.00 97.62 79 SER A CA 1
ATOM 679 C C . SER A 1 79 ? 10.259 -8.276 -11.432 1.00 97.62 79 SER A C 1
ATOM 681 O O . SER A 1 79 ? 10.934 -8.791 -12.323 1.00 97.62 79 SER A O 1
ATOM 683 N N . ASP A 1 80 ? 8.975 -7.949 -11.597 1.00 97.44 80 ASP A N 1
ATOM 684 C CA . ASP A 1 80 ? 8.270 -8.087 -12.877 1.00 97.44 80 ASP A CA 1
ATOM 685 C C . ASP A 1 80 ? 8.852 -7.133 -13.936 1.00 97.44 80 ASP A C 1
ATOM 687 O O . ASP A 1 80 ? 9.147 -7.544 -15.054 1.00 97.44 80 ASP A O 1
ATOM 691 N N . GLY A 1 81 ? 9.153 -5.881 -13.574 1.00 97.81 81 GLY A N 1
ATOM 692 C CA . GLY A 1 81 ? 9.829 -4.926 -14.459 1.00 97.81 81 GLY A CA 1
ATOM 693 C C . GLY A 1 81 ? 11.190 -5.426 -14.959 1.00 97.81 81 GLY A C 1
ATOM 694 O O . GLY A 1 81 ? 11.479 -5.345 -16.152 1.00 97.81 81 GLY A O 1
ATOM 695 N N . ILE A 1 82 ? 12.004 -6.021 -14.080 1.00 97.94 82 ILE A N 1
ATOM 696 C CA . ILE A 1 82 ? 13.283 -6.647 -14.453 1.00 97.94 82 ILE A CA 1
ATOM 697 C C . ILE A 1 82 ? 13.056 -7.835 -15.396 1.00 97.94 82 ILE A C 1
ATOM 699 O O . ILE A 1 82 ? 13.825 -8.015 -16.340 1.00 97.94 82 ILE A O 1
ATOM 703 N N . TYR A 1 83 ? 12.018 -8.642 -15.167 1.00 98.25 83 TYR A N 1
ATOM 704 C CA . TYR A 1 83 ? 11.665 -9.738 -16.068 1.00 98.25 83 TYR A CA 1
ATOM 705 C C . TYR A 1 83 ? 11.282 -9.222 -17.465 1.00 98.25 83 TYR A C 1
ATOM 707 O O . TYR A 1 83 ? 11.846 -9.688 -18.453 1.00 98.25 83 TYR A O 1
ATOM 715 N N . GLN A 1 84 ? 10.422 -8.203 -17.554 1.00 98.06 84 GLN A N 1
ATOM 716 C CA . GLN A 1 84 ? 10.048 -7.572 -18.828 1.00 98.06 84 GLN A CA 1
ATOM 717 C C . GLN A 1 84 ? 11.260 -6.972 -19.549 1.00 98.06 84 GLN A C 1
ATOM 719 O O . GLN A 1 84 ? 11.428 -7.180 -20.749 1.00 98.06 84 GLN A O 1
ATOM 724 N N . MET A 1 85 ? 12.158 -6.307 -18.814 1.00 97.25 85 MET A N 1
ATOM 725 C CA . MET A 1 85 ? 13.410 -5.779 -19.361 1.00 97.25 85 MET A CA 1
ATOM 726 C C . MET A 1 85 ? 14.283 -6.889 -19.968 1.00 97.25 85 MET A C 1
ATOM 728 O O . MET A 1 85 ? 14.856 -6.703 -21.039 1.00 97.25 85 MET A O 1
ATOM 732 N N . ARG A 1 86 ? 14.379 -8.058 -19.316 1.00 96.75 86 ARG A N 1
ATOM 733 C CA . ARG A 1 86 ? 15.129 -9.218 -19.840 1.00 96.75 86 ARG A CA 1
ATOM 734 C C . ARG A 1 86 ? 14.505 -9.812 -21.101 1.00 96.75 86 ARG A C 1
ATOM 736 O O . ARG A 1 86 ? 15.230 -10.380 -21.907 1.00 96.75 86 ARG A O 1
ATOM 743 N N . MET A 1 87 ? 13.192 -9.676 -21.268 1.00 97.50 87 MET A N 1
ATOM 744 C CA . MET A 1 87 ? 12.466 -10.068 -22.481 1.00 97.50 87 MET A CA 1
ATOM 745 C C . MET A 1 87 ? 12.508 -8.987 -23.577 1.00 97.50 87 MET A C 1
ATOM 747 O O . MET A 1 87 ? 11.786 -9.108 -24.558 1.00 97.50 87 MET A O 1
ATOM 751 N N . ALA A 1 88 ? 13.319 -7.930 -23.409 1.00 96.00 88 ALA A N 1
ATOM 752 C CA . ALA A 1 88 ? 13.373 -6.751 -24.283 1.00 96.00 88 ALA A CA 1
ATOM 753 C C . ALA A 1 88 ? 12.036 -5.988 -24.416 1.00 96.00 88 ALA A C 1
ATOM 755 O O . ALA A 1 88 ? 11.870 -5.144 -25.289 1.00 96.00 88 ALA A O 1
ATOM 756 N N . ASN A 1 89 ? 11.089 -6.206 -23.496 1.00 97.25 89 ASN A N 1
ATOM 757 C CA . ASN A 1 89 ? 9.830 -5.463 -23.431 1.00 97.25 89 ASN A CA 1
ATOM 758 C C . ASN A 1 89 ? 10.028 -4.138 -22.672 1.00 97.25 89 ASN A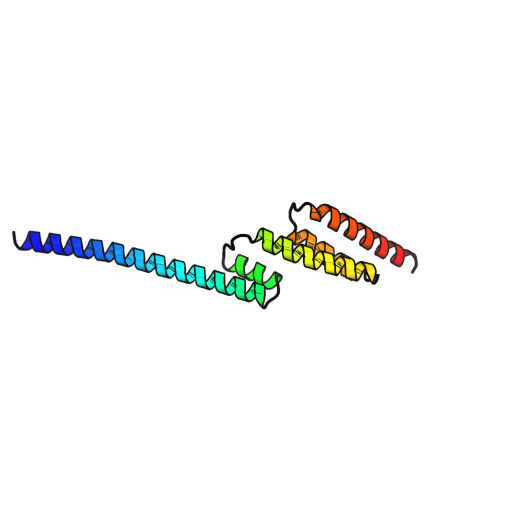 C 1
ATOM 760 O O . ASN A 1 89 ? 9.472 -3.936 -21.585 1.00 97.25 89 ASN A O 1
ATOM 764 N N . TYR A 1 90 ? 10.851 -3.234 -23.212 1.00 96.69 90 TYR A N 1
ATOM 765 C CA . TYR A 1 90 ? 11.300 -2.036 -22.494 1.00 96.69 90 TYR A CA 1
ATOM 766 C C . TYR A 1 90 ? 10.164 -1.071 -22.133 1.00 96.69 90 TYR A C 1
ATOM 768 O O . TYR A 1 90 ? 10.142 -0.567 -21.011 1.00 96.69 90 TYR A O 1
ATOM 776 N N . SER A 1 91 ? 9.168 -0.867 -23.001 1.00 95.44 91 SER A N 1
ATOM 777 C CA . SER A 1 91 ? 8.008 -0.009 -22.694 1.00 95.44 91 SER A CA 1
ATOM 778 C C . SER A 1 91 ? 7.205 -0.525 -21.493 1.00 95.44 91 SER A C 1
ATOM 780 O O . SER A 1 91 ? 6.822 0.247 -20.611 1.00 95.44 91 SER A O 1
ATOM 782 N N . THR A 1 92 ? 7.000 -1.843 -21.409 1.00 97.12 92 THR A N 1
ATOM 783 C CA . THR A 1 92 ? 6.312 -2.480 -20.277 1.00 97.12 92 THR A CA 1
ATOM 784 C C . THR A 1 92 ? 7.152 -2.388 -19.005 1.00 97.12 92 THR A C 1
ATOM 786 O O . THR A 1 92 ? 6.622 -2.069 -17.940 1.00 97.12 92 THR A O 1
ATOM 789 N N . ALA A 1 93 ? 8.467 -2.611 -19.103 1.00 98.00 93 ALA A N 1
ATOM 790 C CA . ALA A 1 93 ? 9.386 -2.472 -17.976 1.00 98.00 93 ALA A CA 1
ATOM 791 C C . ALA A 1 93 ? 9.383 -1.041 -17.406 1.00 98.00 93 ALA A C 1
ATOM 793 O O . ALA A 1 93 ? 9.288 -0.867 -16.192 1.00 98.00 93 ALA A O 1
ATOM 794 N N . ILE A 1 94 ? 9.390 -0.020 -18.273 1.00 98.12 94 ILE A N 1
ATOM 795 C CA . ILE A 1 94 ? 9.290 1.398 -17.890 1.00 98.12 94 ILE A CA 1
ATOM 796 C C . ILE A 1 94 ? 8.020 1.656 -17.075 1.00 98.12 94 ILE A C 1
ATOM 798 O O . ILE A 1 94 ? 8.095 2.243 -15.995 1.00 98.12 94 ILE A O 1
ATOM 802 N N . ALA A 1 95 ? 6.859 1.194 -17.554 1.00 97.62 95 ALA A N 1
ATOM 803 C CA . ALA A 1 95 ? 5.593 1.370 -16.843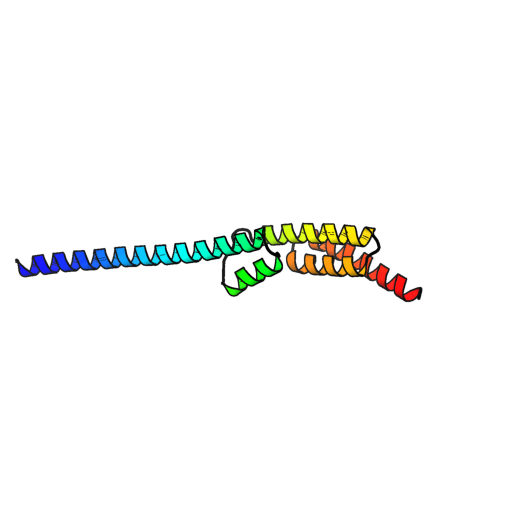 1.00 97.62 95 ALA A CA 1
ATOM 804 C C . ALA A 1 95 ? 5.627 0.728 -15.444 1.00 97.62 95 ALA A C 1
ATOM 806 O O . ALA A 1 95 ? 5.175 1.329 -14.467 1.00 97.62 95 ALA A O 1
ATOM 807 N N . LYS A 1 96 ? 6.225 -0.464 -15.323 1.00 97.56 96 LYS A N 1
ATOM 808 C CA . LYS A 1 96 ? 6.396 -1.158 -14.038 1.00 97.56 96 LYS A CA 1
ATOM 809 C C . LYS A 1 96 ? 7.328 -0.387 -13.102 1.00 97.56 96 LYS A C 1
ATOM 811 O O . LYS A 1 96 ? 6.973 -0.167 -11.947 1.00 97.56 96 LYS A O 1
ATOM 816 N N . PHE A 1 97 ? 8.483 0.075 -13.580 1.00 98.19 97 PHE A N 1
ATOM 817 C CA . PHE A 1 97 ? 9.420 0.835 -12.748 1.00 98.19 97 PHE A CA 1
ATOM 818 C C . PHE A 1 97 ? 8.836 2.166 -12.270 1.00 98.19 97 PHE A C 1
ATOM 820 O O . PHE A 1 97 ? 8.987 2.489 -11.094 1.00 98.19 97 PHE A O 1
ATOM 827 N N . LYS A 1 98 ? 8.093 2.890 -13.117 1.00 97.06 98 LYS A N 1
ATOM 828 C CA . LYS A 1 98 ? 7.380 4.113 -12.706 1.00 97.06 98 LYS A CA 1
ATOM 829 C C . LYS A 1 98 ? 6.369 3.833 -11.591 1.00 97.06 98 LYS A C 1
ATOM 831 O O . LYS A 1 98 ? 6.438 4.475 -10.547 1.00 97.06 98 LYS A O 1
ATOM 836 N N . LYS A 1 99 ? 5.536 2.796 -11.745 1.00 95.00 99 LYS A N 1
ATOM 837 C CA . LYS A 1 99 ? 4.583 2.375 -10.702 1.00 95.00 99 LYS A CA 1
ATOM 838 C C . LYS A 1 99 ? 5.281 1.977 -9.394 1.00 95.00 99 LYS A C 1
ATOM 840 O O . LYS A 1 99 ? 4.800 2.281 -8.309 1.00 95.00 99 LYS A O 1
ATOM 845 N N . ALA A 1 100 ? 6.432 1.310 -9.467 1.00 96.31 100 ALA A N 1
ATOM 846 C CA . ALA A 1 100 ? 7.201 0.982 -8.269 1.00 96.31 100 ALA A CA 1
ATOM 847 C C . ALA A 1 100 ? 7.750 2.233 -7.558 1.00 96.31 100 ALA A C 1
ATOM 849 O O . ALA A 1 100 ? 7.739 2.274 -6.330 1.00 96.31 100 ALA A O 1
ATOM 850 N N . LEU A 1 101 ? 8.204 3.253 -8.295 1.00 96.06 101 LEU A N 1
ATOM 851 C CA . LEU A 1 101 ? 8.731 4.496 -7.714 1.00 96.06 101 LEU A CA 1
ATOM 852 C C . LEU A 1 101 ? 7.673 5.297 -6.948 1.00 96.06 101 LEU A C 1
ATOM 854 O O . LEU A 1 101 ? 8.006 5.905 -5.931 1.00 96.06 101 LEU A O 1
ATOM 858 N N . GLU A 1 102 ? 6.416 5.258 -7.393 1.00 93.25 102 GLU A N 1
ATOM 859 C CA . GLU A 1 102 ? 5.282 5.858 -6.673 1.00 93.25 102 GLU A CA 1
ATOM 860 C C . GLU A 1 102 ? 5.072 5.210 -5.295 1.00 93.25 102 GLU A C 1
ATOM 862 O O . GLU A 1 102 ? 4.722 5.889 -4.333 1.00 93.25 102 GLU A O 1
ATOM 867 N N . LEU A 1 103 ? 5.342 3.905 -5.176 1.00 92.88 103 LEU A N 1
ATOM 868 C CA . LEU A 1 103 ? 5.159 3.142 -3.938 1.00 92.88 103 LEU A CA 1
ATOM 869 C C . LEU A 1 103 ? 6.370 3.168 -2.995 1.00 92.88 103 LEU A C 1
ATOM 871 O O . LEU A 1 103 ? 6.218 2.850 -1.817 1.00 92.88 103 LEU A O 1
ATOM 875 N N . LEU A 1 104 ? 7.571 3.480 -3.493 1.00 91.81 104 LEU A N 1
ATOM 876 C CA . LEU A 1 104 ? 8.813 3.367 -2.716 1.00 91.81 104 LEU A CA 1
ATOM 877 C C . LEU A 1 104 ? 9.103 4.570 -1.813 1.00 91.81 104 LEU A C 1
ATOM 879 O O . LEU A 1 104 ? 9.858 4.410 -0.860 1.00 91.81 104 LEU A O 1
ATOM 883 N N . GLY A 1 105 ? 8.556 5.759 -2.081 1.00 86.06 105 GLY A N 1
ATOM 884 C CA . GLY A 1 105 ? 8.919 6.958 -1.312 1.00 86.06 105 GLY A CA 1
ATOM 885 C C . GLY A 1 105 ? 10.445 7.150 -1.257 1.00 86.06 105 GLY A C 1
ATOM 886 O O . GLY A 1 105 ? 11.086 7.165 -2.312 1.00 86.06 105 GLY A O 1
ATOM 887 N N . ASP A 1 106 ? 11.009 7.220 -0.044 1.00 87.44 106 ASP A N 1
ATOM 888 C CA . ASP A 1 106 ? 12.451 7.368 0.244 1.00 87.44 106 ASP A CA 1
ATOM 889 C C . ASP A 1 106 ? 13.213 6.034 0.420 1.00 87.44 106 ASP A C 1
ATOM 891 O O . ASP A 1 106 ? 14.321 5.993 0.962 1.00 87.44 106 ASP A O 1
ATOM 895 N N . ASP A 1 107 ? 12.642 4.908 -0.016 1.00 91.88 107 ASP A N 1
ATOM 896 C CA . ASP A 1 107 ? 13.292 3.602 0.103 1.00 91.88 107 ASP A CA 1
ATOM 897 C C . ASP A 1 107 ? 14.671 3.565 -0.585 1.00 91.88 107 ASP A C 1
ATOM 899 O O . ASP A 1 107 ? 14.792 4.007 -1.730 1.00 91.88 107 ASP A O 1
ATOM 903 N N . PRO A 1 108 ? 15.704 2.937 0.010 1.00 90.94 108 PRO A N 1
ATOM 904 C CA . PRO A 1 108 ? 16.993 2.738 -0.657 1.00 90.94 108 PRO A CA 1
ATOM 905 C C . PRO A 1 108 ? 16.892 2.059 -2.032 1.00 90.94 108 PRO A C 1
ATOM 907 O O . PRO A 1 108 ? 17.706 2.332 -2.915 1.00 90.94 108 PRO A O 1
ATOM 910 N N . LEU A 1 109 ? 15.881 1.204 -2.235 1.00 93.56 109 LEU A N 1
ATOM 911 C CA . LEU A 1 109 ? 15.614 0.541 -3.511 1.00 93.56 109 LEU A CA 1
ATOM 912 C C . LEU A 1 109 ? 15.275 1.537 -4.631 1.00 93.56 109 LEU A C 1
ATOM 914 O O . LEU A 1 109 ? 15.499 1.225 -5.799 1.00 93.56 109 LEU A O 1
ATOM 918 N N . ARG A 1 110 ? 14.786 2.737 -4.297 1.00 95.94 110 ARG A N 1
ATOM 919 C CA . ARG A 1 110 ? 14.407 3.779 -5.258 1.00 95.94 110 ARG A CA 1
ATOM 920 C C . ARG A 1 110 ? 15.521 4.063 -6.265 1.00 95.94 110 ARG A C 1
ATOM 922 O O . ARG A 1 110 ? 15.279 3.987 -7.464 1.00 95.94 110 ARG A O 1
ATOM 929 N N . LYS A 1 111 ? 16.753 4.278 -5.791 1.00 95.94 111 LYS A N 1
ATOM 930 C CA . LYS A 1 111 ? 17.918 4.563 -6.651 1.00 95.94 111 LYS A CA 1
ATOM 931 C C . LYS A 1 111 ? 18.198 3.436 -7.644 1.00 95.94 111 LYS A C 1
ATOM 933 O O . LYS A 1 111 ? 18.555 3.674 -8.793 1.00 95.94 111 LYS A O 1
ATOM 938 N N . THR A 1 112 ? 18.028 2.190 -7.207 1.00 95.62 112 THR A N 1
ATOM 939 C CA . THR A 1 112 ? 18.188 1.018 -8.073 1.00 95.62 112 THR A CA 1
ATOM 940 C C . THR A 1 112 ? 17.102 0.967 -9.145 1.00 95.62 112 THR A C 1
ATOM 942 O O . THR A 1 112 ? 17.389 0.640 -10.293 1.00 95.62 112 THR A O 1
ATOM 945 N N . VAL A 1 113 ? 15.862 1.312 -8.797 1.00 97.69 113 VAL A N 1
ATOM 946 C CA . VAL A 1 113 ? 14.751 1.361 -9.757 1.00 97.69 113 VAL A CA 1
ATOM 947 C C . VAL A 1 113 ? 14.932 2.500 -10.759 1.00 97.69 113 VAL A C 1
ATOM 949 O O . VAL A 1 113 ? 14.745 2.276 -11.950 1.00 97.69 113 VAL A O 1
ATOM 952 N N . GLU A 1 114 ? 15.369 3.680 -10.313 1.00 97.62 114 GLU A N 1
ATOM 953 C CA . GLU A 1 114 ? 15.716 4.816 -11.183 1.00 97.62 114 GLU A CA 1
ATOM 954 C C . GLU A 1 114 ? 16.820 4.439 -12.184 1.00 97.62 114 GLU A C 1
ATOM 956 O O . GLU A 1 114 ? 16.725 4.754 -13.371 1.00 97.62 114 GLU A O 1
ATOM 961 N N . TYR A 1 115 ? 17.829 3.682 -11.741 1.00 97.25 115 TYR A N 1
ATOM 962 C CA . TYR A 1 115 ? 18.862 3.154 -12.630 1.00 97.25 115 TYR A CA 1
ATOM 963 C C . TYR A 1 115 ? 18.284 2.227 -13.713 1.00 97.25 115 TYR A C 1
ATOM 965 O O . TYR A 1 115 ? 18.530 2.451 -14.900 1.00 97.25 115 TYR A O 1
ATOM 973 N N . TYR A 1 116 ? 17.478 1.225 -13.344 1.00 97.69 116 TYR A N 1
ATOM 974 C CA . TYR A 1 116 ? 16.862 0.322 -14.328 1.00 97.69 116 TYR A CA 1
ATOM 975 C C . TYR A 1 116 ? 15.906 1.043 -15.282 1.00 97.69 116 TYR A C 1
ATOM 977 O O . TYR A 1 116 ? 15.884 0.735 -16.476 1.00 97.69 116 TYR A O 1
ATOM 985 N N . LEU A 1 117 ? 15.160 2.027 -14.777 1.00 98.12 117 LEU A N 1
ATOM 986 C CA . LEU A 1 117 ? 14.307 2.888 -15.585 1.00 98.12 117 LEU A CA 1
ATOM 987 C C . LEU A 1 117 ? 15.129 3.619 -16.656 1.00 98.12 117 LEU A C 1
ATOM 989 O O . LEU A 1 117 ? 14.799 3.516 -17.835 1.00 98.12 117 LEU A O 1
ATOM 993 N N . SER A 1 118 ? 16.247 4.247 -16.274 1.00 97.75 118 SER A N 1
ATOM 994 C CA . SER A 1 118 ? 17.116 4.965 -17.219 1.00 97.75 118 SER A CA 1
ATOM 995 C C . SER A 1 118 ? 17.690 4.064 -18.322 1.00 97.75 118 SER A C 1
ATOM 997 O O . SER A 1 118 ? 17.800 4.479 -19.477 1.00 97.75 118 SER A O 1
ATOM 999 N N . ILE A 1 119 ? 18.015 2.805 -17.999 1.00 97.00 119 ILE A N 1
ATOM 1000 C CA . ILE A 1 119 ? 18.485 1.823 -18.987 1.00 97.00 119 ILE A CA 1
ATOM 1001 C C . ILE A 1 119 ? 17.393 1.535 -20.015 1.00 97.00 119 ILE A C 1
ATOM 1003 O O . ILE A 1 119 ? 17.679 1.516 -21.212 1.00 97.00 119 ILE A O 1
ATOM 1007 N N . CYS A 1 120 ? 16.165 1.294 -19.552 1.00 97.00 120 CYS A N 1
ATOM 1008 C CA . CYS A 1 120 ? 15.045 0.980 -20.433 1.00 97.00 120 CYS A CA 1
ATOM 1009 C C . CYS A 1 120 ? 14.682 2.176 -21.317 1.00 97.00 120 CYS A C 1
ATOM 1011 O O . CYS A 1 120 ? 14.479 1.998 -22.512 1.00 97.00 120 CYS A O 1
ATOM 1013 N N . GLU A 1 121 ? 14.655 3.390 -20.761 1.00 96.81 121 GLU A N 1
ATOM 1014 C CA . GLU A 1 121 ? 14.385 4.615 -21.526 1.00 96.81 121 GLU A CA 1
ATOM 1015 C C . GLU A 1 121 ? 15.437 4.838 -22.618 1.00 96.81 121 GLU A C 1
ATOM 1017 O O . GLU A 1 121 ? 15.088 5.117 -23.763 1.00 96.81 121 GLU A O 1
ATOM 1022 N N . ARG A 1 122 ? 16.722 4.621 -22.310 1.00 96.69 122 ARG A N 1
ATOM 1023 C CA . ARG A 1 122 ? 17.785 4.678 -23.322 1.00 96.69 122 ARG A CA 1
ATOM 1024 C C . ARG A 1 122 ? 17.593 3.628 -24.420 1.00 96.69 122 ARG A C 1
ATOM 1026 O O . ARG A 1 122 ? 17.795 3.949 -25.584 1.00 96.69 122 ARG A O 1
ATOM 1033 N N . LYS A 1 123 ? 17.209 2.399 -24.064 1.00 95.31 123 LYS A N 1
ATOM 1034 C CA . LYS A 1 123 ? 16.989 1.315 -25.035 1.00 95.31 123 LYS A CA 1
ATOM 1035 C C . LYS A 1 123 ? 15.857 1.624 -26.011 1.00 95.31 123 LYS A C 1
ATOM 1037 O O . LYS A 1 123 ? 16.046 1.456 -27.207 1.00 95.31 123 LYS A O 1
ATOM 1042 N N . VAL A 1 124 ? 14.743 2.164 -25.519 1.00 94.00 124 VAL A N 1
ATOM 1043 C CA . VAL A 1 124 ? 13.638 2.617 -26.382 1.00 94.00 124 VAL A CA 1
ATOM 1044 C C . VAL A 1 124 ? 14.110 3.702 -27.357 1.00 94.00 124 VAL A C 1
ATOM 1046 O O . VAL A 1 124 ? 13.820 3.625 -28.545 1.00 94.00 124 VAL A O 1
ATOM 1049 N N . LEU A 1 125 ? 14.898 4.675 -26.888 1.00 93.69 125 LEU A N 1
ATOM 1050 C CA . LEU A 1 125 ? 15.444 5.730 -27.752 1.00 93.69 125 LEU A CA 1
ATOM 1051 C C . LEU A 1 125 ? 16.439 5.206 -28.800 1.00 93.69 125 LEU A C 1
ATOM 1053 O O . LEU A 1 125 ? 16.553 5.788 -29.876 1.00 93.69 125 LEU A O 1
ATOM 1057 N N . GLU A 1 126 ? 17.205 4.159 -28.487 1.00 93.12 126 GLU A N 1
ATOM 1058 C CA . GLU A 1 126 ? 18.089 3.488 -29.450 1.00 93.12 126 GLU A CA 1
ATOM 1059 C C . GLU A 1 126 ? 17.262 2.799 -30.548 1.00 93.12 126 GLU A C 1
ATOM 1061 O O . GLU A 1 126 ? 17.511 3.031 -31.728 1.00 93.12 126 GLU A O 1
ATOM 1066 N N . GLU A 1 127 ? 16.220 2.051 -30.173 1.00 89.06 127 GLU A N 1
ATOM 1067 C CA . GLU A 1 127 ? 15.313 1.371 -31.113 1.00 89.06 127 GLU A CA 1
ATOM 1068 C C . GLU A 1 127 ? 14.539 2.338 -32.022 1.00 89.06 127 GLU A C 1
ATOM 1070 O O . GLU A 1 127 ? 14.226 2.007 -33.165 1.00 89.06 127 GLU A O 1
ATOM 1075 N N . GLU A 1 128 ? 14.215 3.538 -31.535 1.00 86.31 128 GLU A N 1
ATOM 1076 C CA . GLU A 1 128 ? 13.567 4.584 -32.335 1.00 86.31 128 GLU A CA 1
ATOM 1077 C C . GLU A 1 128 ? 14.509 5.228 -33.358 1.00 86.31 128 GLU A C 1
ATOM 1079 O O . GLU A 1 128 ? 14.044 5.679 -34.400 1.00 86.31 128 GLU A O 1
ATOM 1084 N N . LYS A 1 129 ? 15.819 5.270 -33.085 1.00 83.12 129 LYS A N 1
ATOM 1085 C CA . LYS A 1 129 ? 16.825 5.828 -34.008 1.00 83.12 129 LYS A CA 1
ATOM 1086 C C . LYS A 1 129 ? 17.225 4.867 -35.124 1.00 83.12 129 LYS A C 1
ATOM 1088 O O . LYS A 1 129 ? 17.785 5.312 -36.121 1.00 83.12 129 LYS A O 1
ATOM 1093 N N . GLU A 1 130 ? 17.003 3.572 -34.929 1.00 72.38 130 GLU A N 1
ATOM 1094 C CA . GLU A 1 130 ? 17.306 2.519 -35.904 1.00 72.38 130 GLU A CA 1
ATOM 1095 C C . GLU A 1 130 ? 16.146 2.248 -36.886 1.00 72.38 130 GLU A C 1
ATOM 1097 O O . GLU A 1 130 ? 16.307 1.451 -37.811 1.00 72.38 130 GLU A O 1
ATOM 1102 N N . LYS A 1 131 ? 14.995 2.910 -36.702 1.00 59.16 131 LYS A N 1
ATOM 1103 C CA . LYS A 1 131 ? 13.837 2.88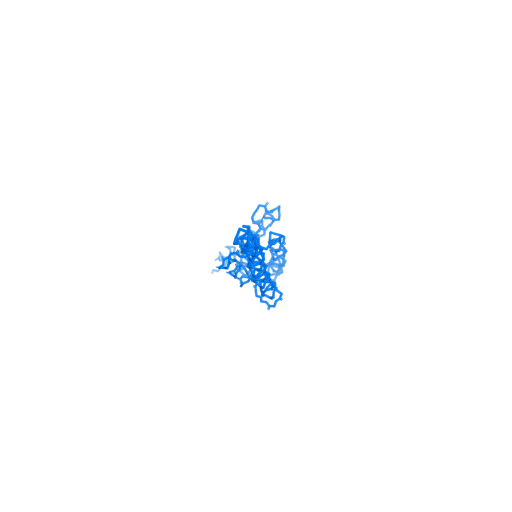8 -37.612 1.00 59.16 131 LYS A CA 1
ATOM 1104 C C . LYS A 1 131 ? 13.870 4.040 -38.609 1.00 59.16 131 LYS A C 1
ATOM 1106 O O . LYS A 1 131 ? 13.428 3.799 -39.754 1.00 59.16 131 LYS A O 1
#

pLDDT: mean 93.14, std 5.82, range [59.16, 98.25]

Secondary structure (DSSP, 8-state):
-HHHHHHHHHHHHHHHHHHHHHHHHHHHHHHHHHHHHHHHHHHHHHS-HHHHHHHHHHHT---TTHHHHHHHHHHHHHHHHHHHHHTT-HHHHHHHHHHHHHHHTT-THHHHHHHHHHHHHHHHHHHHH--